Protein AF-A0A7J0E9K8-F1 (afdb_monomer_lite)

Structure (mmCIF, N/CA/C/O backbone):
data_AF-A0A7J0E9K8-F1
#
_entry.id   AF-A0A7J0E9K8-F1
#
loop_
_atom_site.group_PDB
_atom_site.id
_atom_site.type_symbol
_atom_site.label_atom_id
_atom_site.label_alt_id
_atom_site.label_comp_id
_atom_site.label_asym_id
_atom_site.label_entity_id
_atom_site.label_seq_id
_atom_site.pdbx_PDB_ins_code
_atom_site.Cartn_x
_atom_site.Cartn_y
_atom_site.Cartn_z
_atom_site.occupancy
_atom_site.B_iso_or_equiv
_atom_site.auth_seq_id
_atom_site.auth_comp_id
_atom_site.auth_asym_id
_atom_site.auth_atom_id
_atom_site.pdbx_PDB_model_num
ATOM 1 N N . MET A 1 1 ? -25.494 12.044 -20.787 1.00 37.31 1 MET A N 1
ATOM 2 C CA . MET A 1 1 ? -24.685 10.945 -21.354 1.00 37.31 1 MET A CA 1
ATOM 3 C C . MET A 1 1 ? -23.654 11.613 -22.245 1.00 37.31 1 MET A C 1
ATOM 5 O O . MET A 1 1 ? -24.053 12.227 -23.223 1.00 37.31 1 MET A O 1
ATOM 9 N N . TRP A 1 2 ? -22.395 11.692 -21.820 1.00 33.47 2 TRP A N 1
ATOM 10 C CA . TRP A 1 2 ? -21.362 12.420 -22.563 1.00 33.47 2 TRP A CA 1
ATOM 11 C C . TRP A 1 2 ? -20.550 11.413 -23.381 1.00 33.47 2 TRP A C 1
ATOM 13 O O . TRP A 1 2 ? -20.176 10.363 -22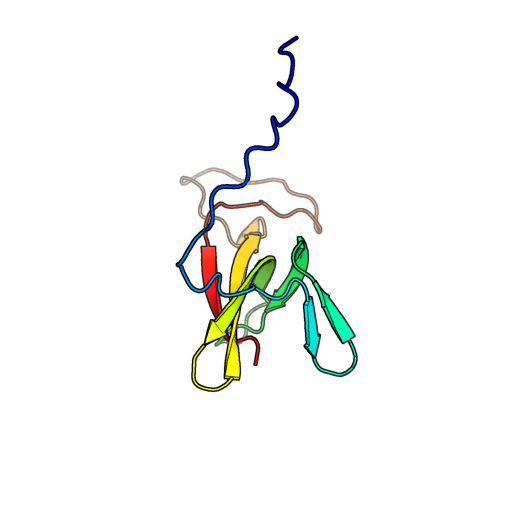.863 1.00 33.47 2 TRP A O 1
ATOM 23 N N . SER A 1 3 ? -20.364 11.692 -24.670 1.00 41.47 3 SER A N 1
ATOM 24 C CA . SER A 1 3 ? -19.658 10.799 -25.590 1.00 41.47 3 SER A CA 1
ATOM 25 C C . SER A 1 3 ? -18.153 11.030 -25.523 1.00 41.47 3 SER A C 1
ATOM 27 O O . SER A 1 3 ? -17.692 12.170 -25.486 1.00 41.47 3 SER A O 1
ATOM 29 N N . ILE A 1 4 ? -17.399 9.934 -25.542 1.00 38.47 4 ILE A N 1
ATOM 30 C CA . ILE A 1 4 ? -15.935 9.926 -25.582 1.00 38.47 4 ILE A CA 1
ATOM 31 C C . ILE A 1 4 ? -15.487 10.128 -27.041 1.00 38.47 4 ILE A C 1
ATOM 33 O O . ILE A 1 4 ? -15.974 9.400 -27.910 1.00 38.47 4 ILE A O 1
ATOM 37 N N . PRO A 1 5 ? -14.572 11.063 -27.353 1.00 47.56 5 PRO A N 1
ATOM 38 C CA . PRO A 1 5 ? -14.010 11.170 -28.695 1.00 47.56 5 PRO A CA 1
ATOM 39 C C . PRO A 1 5 ? -12.990 10.048 -28.936 1.00 47.56 5 PRO A C 1
ATOM 41 O O . PRO A 1 5 ? -12.160 9.762 -28.072 1.00 47.56 5 PRO A O 1
ATOM 44 N N . ALA A 1 6 ? -13.032 9.425 -30.115 1.00 49.91 6 ALA A N 1
ATOM 45 C CA . ALA A 1 6 ? -12.019 8.462 -30.548 1.00 49.91 6 ALA A CA 1
ATOM 46 C C . ALA A 1 6 ? -10.665 9.163 -30.802 1.00 49.91 6 ALA A C 1
ATOM 48 O O . ALA A 1 6 ? -10.657 10.305 -31.271 1.00 49.91 6 ALA A O 1
ATOM 49 N N . PRO A 1 7 ? -9.520 8.512 -30.526 1.00 49.31 7 PRO A N 1
ATOM 50 C CA . PRO A 1 7 ? -8.221 9.141 -30.713 1.00 49.31 7 PRO A CA 1
ATOM 51 C C . PRO A 1 7 ? -7.842 9.181 -32.201 1.00 49.31 7 PRO A C 1
ATOM 53 O O . PRO A 1 7 ? -7.685 8.145 -32.846 1.00 49.31 7 PRO A O 1
ATOM 56 N N . SER A 1 8 ? -7.664 10.390 -32.739 1.00 43.16 8 SER A N 1
ATOM 57 C CA . SER A 1 8 ? -7.033 10.622 -34.042 1.00 43.16 8 SER A CA 1
ATOM 58 C C . SER A 1 8 ? -5.527 10.385 -33.934 1.00 43.16 8 SER A C 1
ATOM 60 O O . SER A 1 8 ? -4.831 11.069 -33.186 1.00 43.16 8 SER A O 1
ATOM 62 N N . SER A 1 9 ? -5.009 9.424 -34.695 1.00 52.50 9 SER A N 1
ATOM 63 C CA . SER A 1 9 ? -3.577 9.164 -34.816 1.00 52.50 9 SER A CA 1
ATOM 64 C C . SER A 1 9 ? -2.916 10.211 -35.719 1.00 52.50 9 SER A C 1
ATOM 66 O O . SER A 1 9 ? -2.984 10.103 -36.943 1.00 52.50 9 SER A O 1
ATOM 68 N N . SER A 1 10 ? -2.244 11.202 -35.134 1.00 42.31 10 SER A N 1
ATOM 69 C CA . SER A 1 10 ? -1.192 11.956 -35.825 1.00 42.31 10 SER A CA 1
ATOM 70 C C . SER A 1 10 ? 0.145 11.646 -35.161 1.00 42.31 10 SER A C 1
ATOM 72 O O . SER A 1 10 ? 0.342 11.976 -33.990 1.00 42.31 10 SER A O 1
ATOM 74 N N . LEU A 1 11 ? 1.052 11.003 -35.902 1.00 50.31 11 LEU A N 1
ATOM 75 C CA . LEU A 1 11 ? 2.446 10.847 -35.500 1.00 50.31 11 LEU A CA 1
ATOM 76 C C . LEU A 1 11 ? 3.083 12.237 -35.375 1.00 50.31 11 LEU A C 1
ATOM 78 O O . LEU A 1 11 ? 3.379 12.881 -36.378 1.00 50.31 11 LEU A O 1
ATOM 82 N N . ALA A 1 12 ? 3.311 12.675 -34.143 1.00 42.06 12 ALA A N 1
ATOM 83 C CA . ALA A 1 12 ? 4.264 13.721 -33.814 1.00 42.06 12 ALA A CA 1
ATOM 84 C C . ALA A 1 12 ? 5.269 13.109 -32.833 1.00 42.06 12 ALA A C 1
ATOM 86 O O . ALA A 1 12 ? 4.882 12.570 -31.796 1.00 42.06 12 ALA A O 1
ATOM 87 N N . ALA A 1 13 ? 6.545 13.119 -33.211 1.00 51.59 13 ALA A N 1
ATOM 88 C CA . ALA A 1 13 ? 7.635 12.599 -32.398 1.00 51.59 13 ALA A CA 1
ATOM 89 C C . ALA A 1 13 ? 7.748 13.373 -31.074 1.00 51.59 13 ALA A C 1
ATOM 91 O O . ALA A 1 13 ? 7.732 14.605 -31.105 1.00 51.59 13 ALA A O 1
ATOM 92 N N . PRO A 1 14 ? 7.942 12.698 -29.930 1.00 46.69 14 PRO A N 1
ATOM 93 C CA . PRO A 1 14 ? 8.496 13.343 -28.759 1.00 46.69 14 PRO A CA 1
ATOM 94 C C . PRO A 1 14 ? 9.978 12.976 -28.622 1.00 46.69 14 PRO A C 1
ATOM 96 O O . PRO A 1 14 ? 10.323 11.901 -28.134 1.00 46.69 14 PRO A O 1
ATOM 99 N N . ASP A 1 15 ? 10.857 13.915 -28.982 1.00 50.62 15 ASP A N 1
ATOM 100 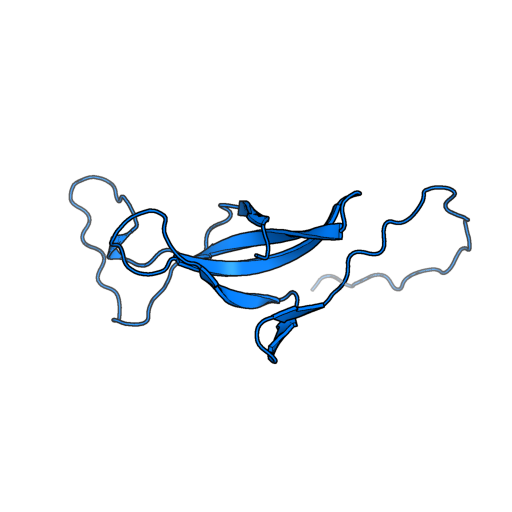C CA . ASP A 1 15 ? 12.148 14.046 -28.302 1.00 50.62 15 ASP A CA 1
ATOM 101 C C . ASP A 1 15 ? 11.868 14.549 -26.881 1.00 50.62 15 ASP A C 1
ATOM 103 O O . ASP A 1 15 ? 11.777 15.736 -26.574 1.00 50.62 15 ASP A O 1
ATOM 107 N N . SER A 1 16 ? 11.633 13.594 -26.000 1.00 51.91 16 SER A N 1
ATOM 108 C CA . SER A 1 16 ? 11.710 13.718 -24.553 1.00 51.91 16 SER A CA 1
ATOM 109 C C . SER A 1 16 ? 11.812 12.293 -24.084 1.00 51.91 16 SER A C 1
ATOM 111 O O . SER A 1 16 ? 10.874 11.528 -24.303 1.00 51.91 16 SER A O 1
ATOM 113 N N . ALA A 1 17 ? 12.970 11.923 -23.534 1.00 51.06 17 ALA A N 1
ATOM 114 C CA . ALA A 1 17 ? 13.211 10.599 -22.987 1.00 51.06 17 ALA A CA 1
ATOM 115 C C . ALA A 1 17 ? 12.019 10.224 -22.102 1.00 51.06 17 ALA A C 1
ATOM 117 O O . ALA A 1 17 ? 11.883 10.707 -20.978 1.00 51.06 17 ALA A O 1
ATOM 118 N N . THR A 1 18 ? 11.099 9.443 -22.664 1.00 49.91 18 THR A N 1
ATOM 119 C CA . THR A 1 18 ? 9.904 9.011 -21.965 1.00 49.91 18 THR A CA 1
ATOM 120 C C . THR A 1 18 ? 10.447 7.970 -21.017 1.00 49.91 18 THR A C 1
ATOM 122 O O . THR A 1 18 ? 10.728 6.848 -21.429 1.00 49.91 18 THR A O 1
ATOM 125 N N . ALA A 1 19 ? 10.757 8.385 -19.789 1.00 57.56 19 ALA A N 1
ATOM 126 C CA . ALA A 1 19 ? 11.152 7.465 -18.745 1.00 57.56 19 ALA A CA 1
ATOM 127 C C . ALA A 1 19 ? 9.987 6.486 -18.601 1.00 57.56 19 ALA A C 1
ATOM 129 O O . ALA A 1 19 ? 8.933 6.845 -18.079 1.00 57.56 19 ALA A O 1
ATOM 130 N N . VAL A 1 20 ? 10.144 5.296 -19.180 1.00 61.97 20 VAL A N 1
ATOM 131 C CA . VAL A 1 20 ? 9.153 4.230 -19.106 1.00 61.97 20 VAL A CA 1
ATOM 132 C C . VAL A 1 20 ? 9.052 3.886 -17.631 1.00 61.97 20 VAL A C 1
ATOM 134 O O . VAL A 1 20 ? 9.976 3.303 -17.061 1.00 61.97 20 VAL A O 1
ATOM 137 N N . SER A 1 21 ? 7.973 4.320 -16.985 1.00 68.00 21 SER A N 1
ATOM 138 C CA . SER A 1 21 ? 7.684 3.871 -15.636 1.00 68.00 21 SER A CA 1
ATOM 139 C C . SER A 1 21 ? 7.324 2.391 -15.718 1.00 68.00 21 SER A C 1
ATOM 141 O O . SER A 1 21 ? 6.476 2.005 -16.526 1.00 68.00 21 SER A O 1
ATOM 143 N N . PRO A 1 22 ? 7.984 1.525 -14.938 1.00 83.94 22 PRO A N 1
ATOM 144 C CA . PRO A 1 22 ? 7.580 0.135 -14.891 1.00 83.94 22 PRO A CA 1
ATOM 145 C C . PRO A 1 22 ? 6.154 0.037 -14.332 1.00 83.94 22 PRO A C 1
ATOM 147 O O . PRO A 1 22 ? 5.756 0.805 -13.458 1.00 83.94 22 PRO A O 1
ATOM 150 N N . GLU A 1 23 ? 5.377 -0.928 -14.815 1.00 91.69 23 GLU A N 1
ATOM 151 C CA . GLU A 1 23 ? 4.034 -1.200 -14.280 1.00 91.69 23 GLU A CA 1
ATOM 152 C C . GLU A 1 23 ? 4.062 -2.206 -13.122 1.00 91.69 23 GLU A C 1
ATOM 154 O O . GLU A 1 23 ? 3.082 -2.352 -12.391 1.00 91.69 23 GLU A O 1
ATOM 159 N N . ALA A 1 24 ? 5.181 -2.914 -12.945 1.00 93.44 24 ALA A N 1
ATOM 160 C CA . ALA A 1 24 ? 5.368 -3.897 -11.890 1.00 93.44 24 ALA A CA 1
ATOM 161 C C . ALA A 1 24 ? 6.848 -4.078 -11.522 1.00 93.44 24 ALA A C 1
ATOM 163 O O . ALA A 1 24 ? 7.740 -3.800 -12.322 1.00 93.44 24 ALA A O 1
ATOM 164 N N . PHE A 1 25 ? 7.099 -4.617 -10.332 1.00 92.44 25 PHE A N 1
ATOM 165 C CA . PHE A 1 25 ? 8.410 -5.084 -9.876 1.00 92.44 25 PHE A CA 1
ATOM 166 C C . PHE A 1 25 ? 8.270 -6.393 -9.093 1.00 92.44 25 PHE A C 1
ATOM 168 O O . PHE A 1 25 ? 7.158 -6.831 -8.800 1.00 92.44 25 PHE A O 1
ATOM 175 N N . SER A 1 26 ? 9.389 -7.046 -8.776 1.00 91.69 26 SER A N 1
ATOM 176 C CA . SER A 1 26 ? 9.392 -8.254 -7.944 1.00 91.69 26 SER A CA 1
ATOM 177 C C . SER A 1 26 ? 10.099 -7.999 -6.620 1.00 91.69 26 SER A C 1
ATOM 179 O O . SER A 1 26 ? 11.191 -7.438 -6.605 1.00 91.69 26 SER A O 1
ATOM 181 N N . LYS A 1 27 ? 9.492 -8.439 -5.517 1.00 89.75 27 LYS A N 1
ATOM 182 C CA . LYS A 1 27 ? 10.068 -8.395 -4.168 1.00 89.75 27 LYS A CA 1
ATOM 183 C C . LYS A 1 27 ? 9.751 -9.698 -3.450 1.00 89.75 27 LYS A C 1
ATOM 185 O O . LYS A 1 27 ? 8.611 -10.152 -3.488 1.00 89.75 27 LYS A O 1
ATOM 190 N N . ASP A 1 28 ? 10.759 -10.320 -2.845 1.00 89.31 28 ASP A N 1
ATOM 191 C CA . ASP A 1 28 ? 10.621 -11.572 -2.085 1.00 89.31 28 ASP A CA 1
ATOM 192 C C . ASP A 1 28 ? 9.880 -12.686 -2.858 1.00 89.31 28 ASP A C 1
ATOM 194 O O . ASP A 1 28 ? 9.034 -13.402 -2.323 1.00 89.31 28 ASP A O 1
ATOM 198 N N . GLY A 1 29 ? 10.155 -12.799 -4.164 1.00 92.50 29 GLY A N 1
ATOM 199 C CA . GLY A 1 29 ? 9.520 -13.780 -5.054 1.00 92.50 29 GLY A CA 1
ATOM 200 C C . GLY A 1 29 ? 8.073 -13.463 -5.454 1.00 92.50 29 GLY A C 1
ATOM 201 O O . GLY A 1 29 ? 7.426 -14.287 -6.097 1.00 92.50 29 GLY A O 1
ATOM 202 N N . ARG A 1 30 ? 7.548 -12.283 -5.103 1.00 93.06 30 ARG A N 1
ATOM 203 C CA . ARG A 1 30 ? 6.197 -11.833 -5.461 1.00 93.06 30 ARG A CA 1
ATOM 204 C C . ARG A 1 30 ? 6.257 -10.697 -6.469 1.00 93.06 30 ARG A C 1
ATOM 206 O O . ARG A 1 30 ? 7.008 -9.743 -6.283 1.00 93.06 30 ARG A O 1
ATOM 213 N N . LYS A 1 31 ? 5.427 -10.785 -7.508 1.00 94.94 31 LYS A N 1
ATOM 214 C CA . LYS A 1 31 ? 5.178 -9.677 -8.434 1.00 94.94 31 LYS A CA 1
ATOM 215 C C . LYS A 1 31 ? 4.223 -8.682 -7.773 1.00 94.94 31 LYS A C 1
ATOM 217 O O . LYS A 1 31 ? 3.175 -9.090 -7.286 1.00 94.94 31 LYS A O 1
ATOM 222 N N . ILE A 1 32 ? 4.590 -7.408 -7.785 1.00 95.31 32 ILE A N 1
ATOM 223 C CA . ILE A 1 32 ? 3.815 -6.285 -7.254 1.00 95.31 32 ILE A CA 1
ATOM 224 C C . ILE A 1 32 ? 3.566 -5.314 -8.406 1.00 95.31 32 ILE A C 1
ATOM 226 O O . ILE A 1 32 ? 4.514 -4.926 -9.089 1.00 95.31 32 ILE A O 1
ATOM 230 N N . CYS A 1 33 ? 2.312 -4.935 -8.628 1.00 96.44 33 CYS A N 1
ATOM 231 C CA . CYS A 1 33 ? 1.870 -4.106 -9.745 1.00 96.44 33 CYS A CA 1
ATOM 232 C C . CYS A 1 33 ? 1.359 -2.734 -9.283 1.00 96.44 33 CYS A C 1
ATOM 234 O O . CYS A 1 33 ? 0.927 -2.543 -8.144 1.00 96.44 33 CYS A O 1
ATOM 236 N N . VAL A 1 34 ? 1.351 -1.767 -10.200 1.00 96.56 34 VAL A N 1
ATOM 237 C CA . VAL A 1 34 ? 0.563 -0.540 -10.039 1.00 96.56 34 VAL A CA 1
ATOM 238 C C . VAL A 1 34 ? -0.917 -0.913 -9.908 1.00 96.56 34 VAL A C 1
ATOM 240 O O . VAL A 1 34 ? -1.446 -1.694 -10.693 1.00 96.56 34 VAL A O 1
ATOM 243 N N . GLY A 1 35 ? -1.586 -0.334 -8.915 1.00 97.00 35 GLY A N 1
ATOM 244 C CA . GLY A 1 35 ? -2.966 -0.636 -8.540 1.00 97.00 35 GLY A CA 1
ATOM 245 C C . GLY A 1 35 ? -3.090 -1.580 -7.345 1.00 97.00 35 GLY A C 1
ATOM 246 O O . GLY A 1 35 ? -4.143 -1.583 -6.711 1.00 97.00 35 GLY A O 1
ATOM 247 N N . ASP A 1 36 ? -2.031 -2.313 -6.987 1.00 97.56 36 ASP A N 1
ATOM 248 C CA . ASP A 1 36 ? -2.067 -3.225 -5.845 1.00 97.56 36 ASP A CA 1
ATOM 249 C C . ASP A 1 36 ? -2.156 -2.459 -4.517 1.00 97.56 36 ASP A C 1
ATOM 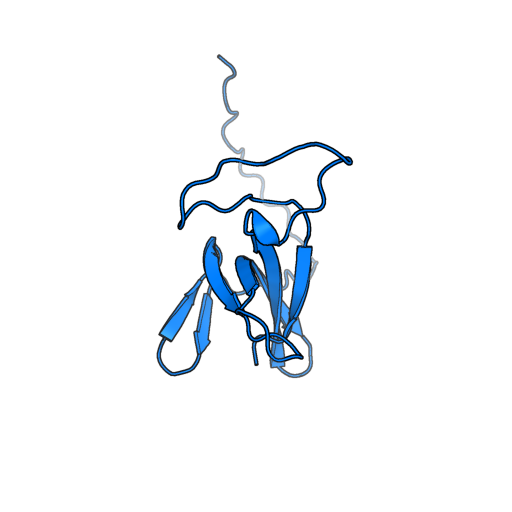251 O O . ASP A 1 36 ? -1.490 -1.438 -4.304 1.00 97.56 36 ASP A O 1
ATOM 255 N N . CYS A 1 37 ? -2.950 -3.002 -3.591 1.00 96.69 37 CYS A N 1
ATOM 256 C CA . CYS A 1 37 ? -2.893 -2.640 -2.179 1.00 96.69 37 CYS A CA 1
ATOM 257 C C . CYS A 1 37 ? -1.765 -3.420 -1.497 1.00 96.69 37 CYS A C 1
ATOM 259 O O . CYS A 1 37 ? -1.688 -4.643 -1.623 1.00 96.69 37 CYS A O 1
ATOM 261 N N . ALA A 1 38 ? -0.936 -2.735 -0.716 1.00 95.81 38 ALA A N 1
ATOM 262 C CA . ALA A 1 38 ? 0.161 -3.346 0.023 1.00 95.81 38 ALA A CA 1
ATOM 263 C C . ALA A 1 38 ? 0.215 -2.868 1.479 1.00 95.81 38 ALA A C 1
ATOM 265 O O . ALA A 1 38 ? -0.342 -1.828 1.844 1.00 95.81 38 ALA A O 1
ATOM 266 N N . LEU A 1 39 ? 0.903 -3.660 2.306 1.00 95.19 39 LEU A N 1
ATOM 267 C CA . LEU A 1 39 ? 1.258 -3.301 3.674 1.00 95.19 39 LEU A CA 1
ATOM 268 C C . LEU A 1 39 ? 2.668 -2.717 3.704 1.00 95.19 39 LEU A C 1
ATOM 270 O O . LEU A 1 39 ? 3.592 -3.290 3.126 1.00 95.19 39 LEU A O 1
ATOM 274 N N . PHE A 1 40 ? 2.833 -1.614 4.426 1.00 94.25 40 PHE A N 1
ATOM 275 C CA . PHE A 1 40 ? 4.108 -0.918 4.560 1.00 94.25 40 PHE A CA 1
ATOM 276 C C . PHE A 1 40 ? 4.538 -0.892 6.022 1.00 94.25 40 PHE A C 1
ATOM 278 O O . PHE A 1 40 ? 3.740 -0.621 6.924 1.00 94.25 40 PHE A O 1
ATOM 285 N N . LYS A 1 41 ? 5.813 -1.212 6.252 1.00 92.00 41 LYS A N 1
ATOM 286 C CA . LYS A 1 41 ? 6.382 -1.297 7.594 1.00 92.00 41 LYS A CA 1
ATOM 287 C C . LYS A 1 41 ? 6.474 0.107 8.213 1.00 92.00 41 LYS A C 1
ATOM 289 O O . LYS A 1 41 ? 7.028 0.997 7.568 1.00 92.00 41 LYS A O 1
ATOM 294 N N . PRO A 1 42 ? 5.981 0.311 9.443 1.00 90.50 42 PRO A N 1
ATOM 295 C CA . PRO A 1 42 ? 6.107 1.588 10.121 1.00 90.50 42 PRO A CA 1
ATOM 296 C C . PRO A 1 42 ? 7.489 1.754 10.777 1.00 90.50 42 PRO A C 1
ATOM 298 O O . PRO A 1 42 ? 8.191 0.766 11.015 1.00 90.50 42 PRO A O 1
ATOM 301 N N . PRO A 1 43 ? 7.896 2.999 11.085 1.00 84.81 43 PRO A N 1
ATOM 302 C CA . PRO A 1 43 ? 9.161 3.280 11.768 1.00 84.81 43 PRO A CA 1
ATOM 303 C C . PRO A 1 43 ? 9.154 2.925 13.267 1.00 84.81 43 PRO A C 1
ATOM 305 O O . PRO A 1 43 ? 10.221 2.781 13.856 1.00 84.81 43 PRO A O 1
ATOM 308 N N . GLN A 1 44 ? 7.979 2.803 13.891 1.00 86.38 44 GLN A N 1
ATOM 309 C CA . GLN A 1 44 ? 7.793 2.477 15.312 1.00 86.38 44 GLN A CA 1
ATOM 310 C C . GLN A 1 44 ? 6.941 1.211 15.473 1.00 86.38 44 GLN A C 1
ATOM 312 O O . GLN A 1 44 ? 6.455 0.667 14.483 1.00 86.38 44 GLN A O 1
ATOM 317 N N . ASP A 1 45 ? 6.758 0.751 16.714 1.00 87.12 45 ASP A N 1
ATOM 318 C CA . ASP A 1 45 ? 5.883 -0.3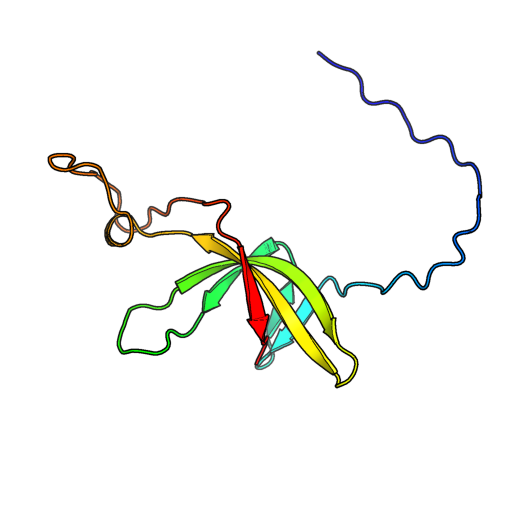79 17.046 1.00 87.12 45 ASP A CA 1
ATOM 319 C C . ASP A 1 45 ? 4.405 0.024 16.912 1.00 87.12 45 ASP A C 1
ATOM 321 O O . ASP A 1 45 ? 3.719 0.369 17.874 1.00 87.12 45 ASP A O 1
ATOM 325 N N . SER A 1 46 ? 3.942 0.084 15.667 1.00 88.06 46 SER A N 1
ATOM 326 C CA . SER A 1 46 ? 2.564 0.370 15.293 1.00 88.06 46 SER A CA 1
ATOM 327 C C . SER A 1 46 ? 2.085 -0.621 14.227 1.00 88.06 46 SER A C 1
ATOM 329 O O . SER A 1 46 ? 2.895 -1.310 13.596 1.00 88.06 46 SER A O 1
ATOM 331 N N . PRO A 1 47 ? 0.764 -0.742 14.005 1.00 91.62 47 PRO A N 1
ATOM 332 C CA . PRO A 1 47 ? 0.250 -1.572 12.925 1.00 91.62 47 PRO A CA 1
ATOM 333 C C . PRO A 1 47 ? 0.764 -1.092 11.558 1.00 91.62 47 PRO A C 1
ATOM 335 O O . PRO A 1 47 ? 0.937 0.113 11.357 1.00 91.62 47 PRO A O 1
ATOM 338 N N . PRO A 1 48 ? 0.952 -1.995 10.579 1.00 94.88 48 PRO A N 1
ATOM 339 C CA . PRO A 1 48 ? 1.427 -1.613 9.255 1.00 94.88 48 PRO A CA 1
ATOM 340 C C . PRO A 1 48 ? 0.487 -0.610 8.585 1.00 94.88 48 PRO A C 1
ATOM 342 O O . PRO A 1 48 ? -0.742 -0.688 8.728 1.00 94.88 48 PRO A O 1
ATOM 345 N N . PHE A 1 49 ? 1.067 0.315 7.823 1.00 94.75 49 PHE A N 1
ATOM 346 C CA . PHE A 1 49 ? 0.293 1.200 6.961 1.00 94.75 49 PHE A CA 1
ATOM 347 C C . PHE A 1 49 ? -0.293 0.400 5.801 1.00 94.75 49 PHE A C 1
ATOM 349 O O . PHE A 1 49 ? 0.304 -0.578 5.349 1.00 94.75 49 PHE A O 1
ATOM 356 N N . VAL A 1 50 ? -1.451 0.829 5.309 1.00 96.12 50 VAL A N 1
ATOM 357 C CA . VAL A 1 50 ? -2.099 0.241 4.135 1.00 96.12 50 VAL A CA 1
ATOM 358 C C . VAL A 1 50 ? -2.122 1.302 3.046 1.00 96.12 50 VAL A C 1
ATOM 360 O O . VAL A 1 50 ? -2.484 2.446 3.309 1.00 96.12 50 VAL A O 1
ATOM 363 N N . GLY A 1 51 ? -1.731 0.952 1.826 1.00 97.50 51 GLY A N 1
ATOM 364 C CA . GLY A 1 51 ? -1.713 1.913 0.728 1.00 97.50 51 GLY A CA 1
ATOM 365 C C . GLY A 1 51 ? -1.844 1.265 -0.640 1.00 97.50 51 GLY A C 1
ATOM 366 O O . GLY A 1 51 ? -1.576 0.076 -0.800 1.00 97.50 51 GLY A O 1
ATOM 367 N N . ILE A 1 52 ? -2.262 2.065 -1.617 1.00 98.06 52 ILE A N 1
ATOM 368 C CA . ILE A 1 52 ? -2.405 1.686 -3.024 1.00 98.06 52 ILE A CA 1
ATOM 369 C C . ILE A 1 52 ? -1.189 2.198 -3.787 1.00 98.06 52 ILE A C 1
ATOM 371 O O . ILE A 1 52 ? -0.905 3.398 -3.774 1.00 98.06 52 ILE A O 1
ATOM 375 N N . ILE A 1 53 ? -0.502 1.312 -4.500 1.00 97.56 53 ILE A N 1
ATOM 376 C CA . ILE A 1 53 ? 0.630 1.676 -5.354 1.00 97.56 53 ILE A CA 1
ATOM 377 C C . ILE A 1 53 ? 0.089 2.362 -6.609 1.00 97.56 53 ILE A C 1
ATOM 379 O O . ILE A 1 53 ? -0.679 1.780 -7.369 1.00 97.56 53 ILE A O 1
ATOM 383 N N . ARG A 1 54 ? 0.465 3.620 -6.839 1.00 96.75 54 ARG A N 1
ATOM 384 C CA . ARG A 1 54 ? -0.034 4.427 -7.968 1.00 96.75 54 ARG A CA 1
ATOM 385 C C . ARG A 1 54 ? 0.969 4.593 -9.091 1.00 96.75 54 ARG A C 1
ATOM 387 O O . ARG A 1 54 ? 0.564 4.833 -10.223 1.00 96.75 54 ARG A O 1
ATOM 394 N N . TRP A 1 55 ? 2.255 4.525 -8.773 1.00 94.25 55 TRP A N 1
ATOM 395 C CA . TRP A 1 55 ? 3.315 4.770 -9.738 1.00 94.25 55 TRP A CA 1
ATOM 396 C C . TRP A 1 55 ? 4.624 4.140 -9.277 1.00 94.25 55 TRP A C 1
ATOM 398 O O . TRP A 1 55 ? 4.893 4.107 -8.075 1.00 94.25 55 TRP A O 1
ATOM 408 N N . LEU A 1 56 ? 5.440 3.699 -10.231 1.00 94.38 56 LEU A N 1
ATOM 409 C CA . LEU A 1 56 ? 6.801 3.233 -9.999 1.00 94.38 56 LEU A CA 1
ATOM 410 C C . LEU A 1 56 ? 7.781 4.169 -10.714 1.00 94.38 56 LEU A C 1
ATOM 412 O O . LEU A 1 56 ? 7.620 4.455 -11.901 1.00 94.38 56 LEU A O 1
ATOM 416 N N . THR A 1 57 ? 8.810 4.622 -10.007 1.00 89.94 57 THR A N 1
ATOM 417 C CA . THR A 1 57 ? 9.864 5.472 -10.570 1.00 89.94 57 THR A CA 1
ATOM 418 C C . THR A 1 57 ? 11.210 4.795 -10.384 1.00 89.94 57 THR A C 1
ATOM 420 O O . THR A 1 57 ? 11.603 4.493 -9.257 1.00 89.94 57 THR A O 1
ATOM 423 N N . LEU A 1 58 ? 11.937 4.587 -11.481 1.00 87.12 58 LEU A N 1
ATOM 424 C CA . LEU A 1 58 ? 13.329 4.153 -11.434 1.00 87.12 58 LEU A CA 1
ATOM 425 C C . LEU A 1 58 ? 14.234 5.390 -11.381 1.00 87.12 58 LEU A C 1
ATOM 427 O O . LEU A 1 58 ? 14.223 6.207 -12.302 1.00 87.12 58 LEU A O 1
ATOM 431 N N . HIS A 1 59 ? 15.000 5.544 -10.301 1.00 81.94 59 HIS A N 1
ATOM 432 C CA . HIS A 1 59 ? 16.006 6.605 -10.186 1.00 81.94 59 HIS A CA 1
ATOM 433 C C . HIS A 1 59 ? 17.372 6.141 -10.713 1.00 81.94 59 HIS A C 1
ATOM 435 O O . HIS A 1 59 ? 17.603 4.950 -10.907 1.00 81.94 59 HIS A O 1
ATOM 441 N N . LYS A 1 60 ? 18.287 7.094 -10.948 1.00 76.12 60 LYS A N 1
ATOM 442 C CA . LYS A 1 60 ? 19.598 6.881 -11.604 1.00 76.12 60 LYS A CA 1
ATOM 443 C C . LYS A 1 60 ? 20.500 5.819 -10.950 1.00 76.12 60 LYS A C 1
ATOM 445 O O . LYS A 1 60 ? 21.411 5.338 -11.610 1.00 76.12 60 LYS A O 1
ATOM 450 N N . GLU A 1 61 ? 20.251 5.458 -9.694 1.00 73.69 61 GLU A N 1
ATOM 451 C CA . GLU A 1 61 ? 21.019 4.465 -8.923 1.00 73.69 61 GLU A CA 1
ATOM 452 C C . GLU A 1 61 ? 20.291 3.112 -8.803 1.00 73.69 61 GLU A C 1
ATOM 454 O O . GLU A 1 61 ? 20.466 2.399 -7.822 1.00 73.69 61 GLU A O 1
ATOM 459 N N . GLU A 1 62 ? 19.393 2.793 -9.742 1.00 66.62 62 GLU A N 1
ATOM 460 C CA . GLU A 1 62 ? 18.510 1.608 -9.699 1.00 66.62 62 GLU A CA 1
ATOM 461 C C . GLU A 1 62 ? 17.630 1.514 -8.438 1.00 66.62 62 GLU A C 1
ATOM 463 O O . GLU A 1 62 ? 17.017 0.488 -8.143 1.00 66.62 62 GLU A O 1
ATOM 468 N N . ASN A 1 63 ? 17.506 2.619 -7.704 1.00 83.25 63 ASN A N 1
ATOM 469 C CA . ASN A 1 63 ? 16.698 2.684 -6.502 1.00 83.25 63 ASN A CA 1
ATOM 470 C C . ASN A 1 63 ? 15.231 2.902 -6.896 1.00 83.25 63 ASN A C 1
ATOM 472 O O . ASN A 1 63 ? 14.808 4.018 -7.223 1.00 83.25 63 ASN A O 1
ATOM 476 N N . LEU A 1 64 ? 14.474 1.806 -6.948 1.00 89.75 64 LEU A N 1
ATOM 477 C CA . LEU A 1 64 ? 13.054 1.828 -7.275 1.00 89.75 64 LEU A CA 1
ATOM 478 C C . LEU A 1 64 ? 12.276 2.540 -6.167 1.00 89.75 64 LEU A C 1
ATOM 480 O O . LEU A 1 64 ? 12.320 2.144 -5.000 1.00 89.75 64 LEU A O 1
ATOM 484 N N . ARG A 1 65 ? 11.506 3.557 -6.547 1.00 92.88 65 ARG A N 1
ATOM 485 C CA . ARG A 1 65 ? 10.588 4.258 -5.650 1.00 92.88 65 ARG A CA 1
ATOM 486 C C . ARG A 1 65 ? 9.144 4.013 -6.045 1.00 92.88 65 ARG A C 1
ATOM 488 O O . ARG A 1 65 ? 8.807 3.883 -7.221 1.00 92.88 65 ARG A O 1
ATOM 495 N N . LEU A 1 66 ? 8.298 3.953 -5.030 1.00 94.75 66 LEU A N 1
ATOM 496 C CA . LEU A 1 66 ? 6.866 3.753 -5.132 1.00 94.75 66 LEU A CA 1
ATOM 497 C C . LEU A 1 66 ? 6.184 5.064 -4.786 1.00 94.75 66 LEU A C 1
ATOM 499 O O . LEU A 1 66 ? 6.456 5.651 -3.742 1.00 94.75 66 LEU A O 1
ATOM 503 N N . SER A 1 67 ? 5.245 5.486 -5.618 1.00 96.12 67 SER A N 1
ATOM 504 C CA . SER A 1 67 ? 4.234 6.432 -5.182 1.00 96.12 67 SER A CA 1
ATOM 505 C C . SER A 1 67 ? 3.059 5.670 -4.595 1.00 96.12 67 SER A C 1
ATOM 507 O O . SER A 1 67 ? 2.465 4.837 -5.283 1.00 96.12 67 SER A O 1
ATOM 509 N N . VAL A 1 68 ? 2.673 6.007 -3.371 1.00 97.75 68 VAL A N 1
ATOM 510 C CA . VAL A 1 68 ? 1.605 5.320 -2.641 1.00 97.75 68 VAL A CA 1
ATOM 511 C C . VAL A 1 68 ? 0.538 6.321 -2.229 1.00 97.75 68 VAL A C 1
ATOM 513 O O . VAL A 1 68 ? 0.876 7.390 -1.737 1.00 97.75 68 VAL A O 1
ATOM 516 N N . ASN A 1 69 ? -0.732 5.970 -2.426 1.00 98.12 69 ASN A N 1
ATOM 517 C CA . ASN A 1 69 ? -1.865 6.655 -1.805 1.00 98.12 69 ASN A CA 1
ATOM 518 C C . ASN A 1 69 ? -2.290 5.896 -0.551 1.00 98.12 69 ASN A C 1
ATOM 520 O O . ASN A 1 69 ? -2.515 4.685 -0.617 1.00 98.12 69 ASN A O 1
ATOM 524 N N . TRP A 1 70 ? -2.407 6.591 0.574 1.00 97.44 70 TRP A N 1
ATOM 525 C CA . TRP A 1 70 ? -2.654 5.950 1.861 1.00 97.44 70 TRP A CA 1
ATOM 526 C C . TRP A 1 70 ? -4.133 5.644 2.104 1.00 97.44 70 TRP A C 1
ATOM 528 O O . TRP A 1 70 ? -5.035 6.392 1.720 1.00 97.44 70 TRP A O 1
ATOM 538 N N . LEU A 1 71 ? -4.368 4.510 2.760 1.00 97.06 71 LEU A N 1
ATOM 539 C CA . LEU A 1 71 ? -5.659 4.103 3.292 1.00 97.06 71 LEU A CA 1
ATOM 540 C C . LEU A 1 71 ? -5.595 4.204 4.817 1.00 97.06 71 LEU A C 1
ATOM 542 O O . LEU A 1 71 ? -4.719 3.611 5.448 1.00 97.06 71 LEU A O 1
ATOM 546 N N . HIS A 1 72 ? -6.529 4.939 5.408 1.00 93.94 72 HIS A N 1
ATOM 547 C CA . HIS A 1 72 ? -6.573 5.160 6.850 1.00 93.94 72 HIS A CA 1
ATOM 548 C C . HIS A 1 72 ? -7.595 4.230 7.486 1.00 93.94 72 HIS A C 1
ATOM 550 O O . HIS A 1 72 ? -8.727 4.121 7.008 1.00 93.94 72 HIS A O 1
ATOM 556 N N . ARG A 1 73 ? -7.225 3.560 8.578 1.00 92.75 73 ARG A N 1
ATOM 557 C CA . ARG A 1 73 ? -8.221 2.874 9.403 1.00 92.75 73 ARG A CA 1
ATOM 558 C C . ARG A 1 73 ? -9.073 3.909 10.137 1.00 92.75 73 ARG A C 1
ATOM 560 O O . ARG A 1 73 ? -8.592 5.013 10.383 1.00 92.75 73 ARG A O 1
ATOM 567 N N . PRO A 1 74 ? -10.288 3.543 10.572 1.00 91.19 74 PRO A N 1
ATOM 568 C CA . PRO A 1 74 ? -11.126 4.407 11.400 1.00 91.19 74 PRO A CA 1
ATOM 569 C C . PRO A 1 74 ? -10.379 5.011 12.601 1.00 91.19 74 PRO A C 1
ATOM 571 O O . PRO A 1 74 ? -10.545 6.187 12.901 1.00 91.19 74 PRO A O 1
ATOM 574 N N . ALA A 1 75 ? -9.512 4.223 13.249 1.00 87.19 75 ALA A N 1
ATOM 575 C CA . ALA A 1 75 ? -8.721 4.647 14.406 1.00 87.19 75 ALA A CA 1
ATOM 576 C C . ALA A 1 75 ? -7.588 5.641 14.078 1.00 87.19 75 ALA A C 1
ATOM 578 O O . ALA A 1 75 ? -7.100 6.314 14.982 1.00 87.19 75 ALA A O 1
ATOM 579 N N . ASP A 1 76 ? -7.179 5.741 12.809 1.00 87.31 76 ASP A N 1
ATOM 580 C CA . ASP A 1 76 ? -6.062 6.582 12.363 1.00 87.31 76 ASP A CA 1
ATOM 581 C C . ASP A 1 76 ? -6.537 7.981 11.901 1.00 87.3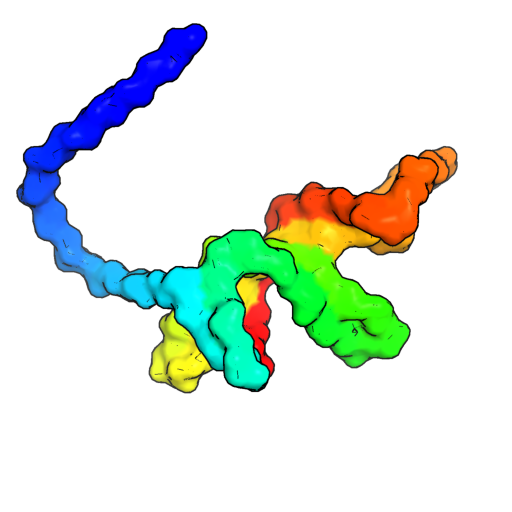1 76 ASP A C 1
ATOM 583 O O . ASP A 1 76 ? -5.727 8.807 11.479 1.00 87.31 76 ASP A O 1
ATOM 587 N N . ILE A 1 77 ? -7.849 8.258 11.944 1.00 87.50 77 ILE A N 1
ATOM 588 C CA . ILE A 1 77 ? -8.454 9.499 11.438 1.00 87.50 77 ILE A CA 1
ATOM 589 C C . ILE A 1 77 ? -8.788 10.438 12.595 1.00 87.50 77 ILE A C 1
ATOM 591 O O . ILE A 1 77 ? -9.535 10.095 13.509 1.00 87.50 77 ILE A O 1
ATOM 595 N N . ASN A 1 78 ? -8.294 11.672 12.508 1.00 83.69 78 ASN A N 1
ATOM 596 C CA . ASN A 1 78 ? -8.673 12.741 13.425 1.00 83.69 78 ASN A CA 1
ATOM 597 C C . ASN A 1 78 ? -9.992 13.370 12.973 1.00 83.69 78 ASN A C 1
ATOM 599 O O . ASN A 1 78 ? -10.027 14.117 11.996 1.00 83.69 78 ASN A O 1
ATOM 603 N N . LEU A 1 79 ? -11.071 13.076 13.691 1.00 82.25 79 LEU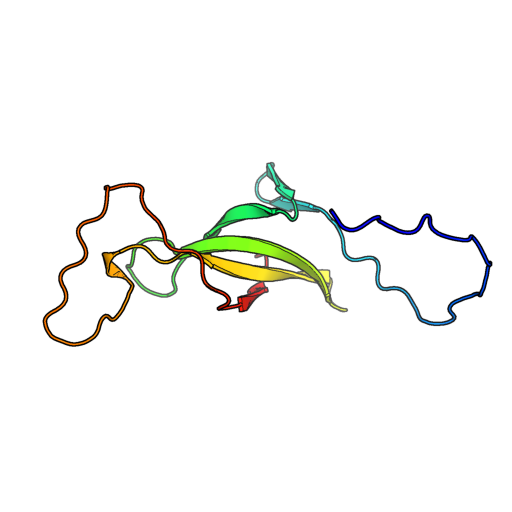 A N 1
ATOM 604 C CA . LEU A 1 79 ? -12.363 13.728 13.496 1.00 82.25 79 LEU A CA 1
ATOM 605 C C . LEU A 1 79 ? -12.487 14.955 14.400 1.00 82.25 79 LEU A C 1
ATOM 607 O O . LEU A 1 79 ? -11.817 15.060 15.432 1.00 82.25 79 LEU A O 1
ATOM 611 N N . GLU A 1 80 ? -13.368 15.884 14.030 1.00 83.12 80 GLU A N 1
ATOM 612 C CA . GLU A 1 80 ? -13.717 16.998 14.909 1.00 83.12 80 GLU A CA 1
ATOM 613 C C . GLU A 1 80 ? -14.235 16.479 16.259 1.00 83.12 80 GLU A C 1
ATOM 615 O O . GLU A 1 80 ? -14.931 15.457 16.342 1.00 83.12 80 GLU A O 1
ATOM 620 N N . LYS A 1 81 ? -13.864 17.186 17.335 1.00 78.56 81 LYS A N 1
ATOM 621 C CA . LYS A 1 81 ? -14.151 16.780 18.716 1.00 78.56 81 LYS A CA 1
ATOM 622 C C . LYS A 1 81 ? -15.639 16.470 18.897 1.00 78.56 81 LYS A C 1
ATOM 624 O O . LYS A 1 81 ? -16.484 17.319 18.646 1.00 78.56 81 LYS A O 1
ATOM 629 N N . GLY A 1 82 ? -15.929 15.276 19.413 1.00 69.50 82 GLY A N 1
ATOM 630 C CA . GLY A 1 82 ? -17.291 14.813 19.700 1.00 69.50 82 GLY A CA 1
ATOM 631 C C . GLY A 1 82 ? -17.878 13.862 18.655 1.00 69.50 82 GLY A C 1
ATOM 632 O O . GLY A 1 82 ? -18.967 13.341 18.875 1.00 69.50 82 GLY A O 1
ATOM 633 N N . THR A 1 83 ? -17.160 13.582 17.564 1.00 75.12 83 THR A N 1
ATOM 634 C CA . THR A 1 83 ? -17.620 12.645 16.530 1.00 75.12 83 THR A CA 1
ATOM 635 C C . THR A 1 83 ? -17.099 11.234 16.802 1.00 75.12 83 THR A C 1
ATOM 637 O O . THR A 1 83 ? -15.890 11.016 16.857 1.00 75.12 83 THR A O 1
ATOM 640 N N . VAL A 1 84 ? -18.004 10.263 16.953 1.00 69.81 84 VAL A N 1
ATOM 641 C CA . VAL A 1 84 ? -17.669 8.831 17.011 1.00 69.81 84 VAL A CA 1
ATOM 642 C C . VAL A 1 84 ? -17.929 8.222 15.639 1.00 69.81 84 VAL A C 1
ATOM 644 O O . VAL A 1 84 ? -19.041 8.325 15.123 1.00 69.81 84 VAL A O 1
ATOM 647 N N . LEU A 1 85 ? -16.923 7.571 15.055 1.00 78.25 85 LEU A N 1
ATOM 648 C CA . LEU A 1 85 ? -17.071 6.854 13.791 1.00 78.25 85 LEU A CA 1
ATOM 649 C C . LEU A 1 85 ? -17.361 5.383 14.073 1.00 78.25 85 LEU A C 1
ATOM 651 O O . LEU A 1 85 ? -16.476 4.633 14.483 1.00 78.25 85 LEU A O 1
ATOM 655 N N . GLY A 1 86 ? -18.612 4.976 13.878 1.00 83.62 86 GLY A N 1
ATOM 656 C CA . GLY A 1 86 ? -18.945 3.559 13.793 1.00 83.62 86 GLY A CA 1
ATOM 657 C C . GLY A 1 86 ? -18.428 3.017 12.465 1.00 83.62 86 GLY A C 1
ATOM 658 O O . GLY A 1 86 ? -18.842 3.507 11.420 1.00 83.62 86 GLY A O 1
ATOM 659 N N . ALA A 1 87 ? -17.529 2.038 12.512 1.00 87.25 87 ALA A N 1
ATOM 660 C CA . ALA A 1 87 ? -16.946 1.426 11.324 1.00 87.25 87 ALA A CA 1
ATOM 661 C C . ALA A 1 87 ? -16.791 -0.086 11.514 1.00 87.25 87 ALA A C 1
ATOM 663 O O . ALA A 1 87 ? -16.602 -0.566 12.638 1.00 87.25 87 ALA A O 1
ATOM 664 N N . ALA A 1 88 ? -16.870 -0.841 10.421 1.00 91.56 88 ALA A N 1
ATOM 665 C CA . ALA A 1 88 ? -16.630 -2.281 10.464 1.00 91.56 88 ALA A CA 1
ATOM 666 C C . ALA A 1 88 ? -15.129 -2.583 10.683 1.00 91.56 88 ALA A C 1
ATOM 668 O O . ALA A 1 88 ? -14.278 -1.786 10.284 1.00 91.56 88 ALA A O 1
ATOM 669 N N . PRO A 1 89 ? -14.758 -3.744 11.261 1.00 86.50 89 PRO A N 1
ATOM 670 C CA . PRO A 1 89 ? -13.355 -4.071 11.549 1.00 86.50 89 PRO A CA 1
ATOM 671 C C . PRO A 1 89 ? -12.399 -4.013 10.344 1.00 86.50 89 PRO A C 1
ATOM 673 O O . PRO A 1 89 ? -11.204 -3.793 10.512 1.00 86.50 89 PRO A O 1
ATOM 676 N N . ASN A 1 90 ? -12.911 -4.234 9.134 1.00 92.12 90 ASN A N 1
ATOM 677 C CA . ASN A 1 90 ? -12.170 -4.262 7.871 1.00 92.12 90 ASN A CA 1
ATOM 678 C C . ASN A 1 90 ? -12.418 -3.026 6.990 1.00 92.12 90 ASN A C 1
ATOM 680 O O . ASN A 1 90 ? -12.047 -3.024 5.816 1.00 92.12 90 ASN A O 1
ATOM 684 N N . GLU A 1 91 ? -13.070 -2.001 7.531 1.00 93.62 91 GLU A N 1
ATOM 685 C CA . GLU A 1 91 ? -13.305 -0.749 6.827 1.00 93.62 91 GLU A CA 1
ATOM 686 C C . GLU A 1 91 ? -12.037 0.111 6.816 1.00 93.62 91 GLU A C 1
ATOM 688 O O . GLU A 1 91 ? -11.303 0.195 7.803 1.00 93.62 91 GLU A O 1
ATOM 693 N N . VAL A 1 92 ? -11.770 0.744 5.676 1.00 94.88 92 VAL A N 1
ATOM 694 C CA . VAL A 1 92 ? -10.661 1.680 5.483 1.00 94.88 92 VAL A CA 1
ATOM 695 C C . VAL A 1 92 ? -11.128 2.850 4.630 1.00 94.88 92 VAL A C 1
ATOM 697 O O . VAL A 1 92 ? -11.962 2.695 3.739 1.00 94.88 92 VAL A O 1
ATOM 700 N N . PHE A 1 93 ? -10.552 4.019 4.874 1.00 94.62 93 PHE A N 1
ATOM 701 C CA . PHE A 1 93 ? -10.879 5.249 4.174 1.00 94.62 93 PHE A CA 1
ATOM 702 C C . PHE A 1 93 ? -9.760 5.600 3.206 1.00 94.62 93 PHE A C 1
ATOM 704 O O . PHE A 1 93 ? -8.600 5.745 3.596 1.00 94.62 93 PHE A O 1
ATOM 711 N N . TYR A 1 94 ? -10.113 5.746 1.933 1.00 95.94 94 TYR A N 1
ATOM 712 C CA . TYR A 1 94 ? -9.185 6.228 0.919 1.00 95.94 94 TYR A CA 1
ATOM 713 C C . TYR A 1 94 ? -8.897 7.718 1.110 1.00 95.94 94 TYR A C 1
ATOM 715 O O . TYR A 1 94 ? -9.820 8.504 1.331 1.00 95.94 94 TYR A O 1
ATOM 723 N N . SER A 1 95 ? -7.632 8.116 0.964 1.00 94.88 95 SER A N 1
ATOM 724 C CA . SER A 1 95 ? -7.238 9.522 0.925 1.00 94.88 95 SER A CA 1
ATOM 725 C C . SER A 1 95 ? -6.419 9.864 -0.322 1.00 94.88 95 SER A C 1
ATOM 727 O O . SER A 1 95 ? -5.836 9.018 -1.009 1.00 94.88 95 SER A O 1
ATOM 729 N N . PHE A 1 96 ? -6.361 11.162 -0.620 1.00 96.00 96 PHE A N 1
ATOM 730 C CA . PHE A 1 96 ? -5.431 11.706 -1.608 1.00 96.00 96 PHE A CA 1
ATOM 731 C C . PHE A 1 96 ? -4.034 11.962 -1.022 1.00 96.00 96 PHE A C 1
ATOM 733 O O . PHE A 1 96 ? -3.173 12.464 -1.744 1.00 96.00 96 PHE A O 1
ATOM 740 N N . HIS A 1 97 ? -3.789 11.622 0.254 1.00 95.75 97 HIS A N 1
ATOM 741 C CA . HIS A 1 97 ? -2.449 11.703 0.831 1.00 95.75 97 HIS A CA 1
ATOM 742 C C . HIS A 1 97 ? -1.559 10.701 0.104 1.00 95.75 97 HIS A C 1
ATOM 744 O O . HIS A 1 97 ? -1.808 9.493 0.102 1.00 95.75 97 HIS A O 1
ATOM 750 N N . ARG A 1 98 ? -0.546 11.250 -0.562 1.00 96.50 98 ARG A N 1
ATOM 751 C CA . ARG A 1 98 ? 0.409 10.533 -1.384 1.00 96.50 98 ARG A CA 1
ATOM 752 C C . ARG A 1 98 ? 1.820 10.791 -0.882 1.00 96.50 98 ARG A C 1
ATOM 754 O O . ARG A 1 98 ? 2.196 11.951 -0.762 1.00 96.50 98 ARG A O 1
ATOM 761 N N . ASP A 1 99 ? 2.601 9.726 -0.743 1.00 96.06 99 ASP A N 1
ATOM 762 C CA . ASP A 1 99 ? 4.043 9.804 -0.495 1.00 96.06 99 ASP A CA 1
ATOM 763 C C . ASP A 1 99 ? 4.833 9.028 -1.560 1.00 96.06 99 ASP A C 1
ATOM 765 O O . ASP A 1 99 ? 4.326 8.084 -2.175 1.00 96.06 99 ASP A O 1
ATOM 769 N N . GLU A 1 100 ? 6.089 9.431 -1.780 1.00 94.75 100 GLU A N 1
ATOM 770 C CA . GLU A 1 100 ? 7.066 8.682 -2.578 1.00 94.75 100 GLU A CA 1
ATOM 771 C C . GLU A 1 100 ? 8.079 8.002 -1.651 1.00 94.75 100 GLU A C 1
ATOM 773 O O . GLU A 1 100 ? 8.910 8.660 -1.020 1.00 94.75 100 GLU A O 1
ATOM 778 N N . ILE A 1 101 ? 8.050 6.675 -1.599 1.00 93.19 101 ILE A N 1
ATOM 779 C CA . ILE A 1 101 ? 8.847 5.865 -0.672 1.00 93.19 101 ILE A CA 1
ATOM 780 C C . ILE A 1 101 ? 9.767 4.893 -1.425 1.00 93.19 101 ILE A C 1
ATOM 782 O O . ILE A 1 101 ? 9.474 4.545 -2.570 1.00 93.19 101 ILE A O 1
ATOM 786 N N . PRO A 1 102 ? 10.876 4.434 -0.824 1.00 91.50 102 PRO A N 1
ATOM 787 C CA . PRO A 1 102 ? 11.677 3.348 -1.386 1.00 91.50 102 PRO A CA 1
ATOM 788 C C . PRO A 1 102 ? 10.873 2.043 -1.491 1.00 91.50 102 PRO A C 1
ATOM 790 O O . PRO A 1 102 ? 10.043 1.744 -0.631 1.00 91.50 102 PRO A O 1
ATOM 793 N N . ALA A 1 103 ? 11.125 1.244 -2.530 1.00 86.62 103 ALA A N 1
ATOM 794 C CA . ALA A 1 103 ? 10.542 -0.094 -2.654 1.00 86.62 103 ALA A CA 1
ATOM 795 C C . ALA A 1 103 ? 11.213 -1.132 -1.726 1.00 86.62 103 ALA A C 1
ATOM 797 O O . ALA A 1 103 ? 10.621 -2.187 -1.457 1.00 86.62 103 ALA A O 1
ATOM 798 N N . ALA A 1 104 ? 12.420 -0.839 -1.227 1.00 69.88 104 ALA A N 1
ATOM 799 C CA . ALA A 1 104 ? 13.232 -1.674 -0.341 1.00 69.88 104 ALA A CA 1
ATOM 800 C C . ALA A 1 104 ? 13.732 -0.874 0.866 1.00 69.88 104 ALA A C 1
ATOM 802 O O . ALA A 1 104 ? 14.217 0.260 0.657 1.00 69.88 104 ALA A O 1
#

pLDDT: mean 81.71, std 18.35, range [33.47, 98.12]

Organism: NCBI:txid165716

InterPro domains:
  IPR001025 Bromo adjacent homology (BAH) domain [PF01426] (32-103)
  IPR001025 Bromo adjacent homology (BAH) domain [PS51038] (30-104)
  IPR043151 Bromo adjacent homology (BAH) domain superfamily [G3DSA:2.30.30.490] (17-104)

Secondary structure (DSSP, 8-state):
-PPPPPPP-------S------SEEEETTEEEETT-EEEE--SSSSPPEEEEEEEEEE-TTS-EEEEEEEEE-GGG--PPTT------TT--EEEEEEEEEE--

Sequence (104 aa):
MWSIPAPSSSLAAPDSATAVSPEAFSKDGRKICVGDCALFKPPQDSPPFVGIIRWLTLHKEENLRLSVNWLHRPADINLEKGTVLGAAPNEVFYSFHRDEIPAA

Foldseek 3Di:
DDDDDDDDDDDDDDPDPPQPWDQWDDDPNDIDGQQDWDWADDPDPDGTWIWGFHTWDQDPVRFIKTKTWTKADLVRDDDDPPDDDDDDPPDIHTDPDIDIGTPD

Radius of gyration: 18.95 Å; chains: 1; bounding box: 46×31×56 Å